Protein 6RY3 (pdb70)

Solvent-accessible surface area: 5047 Å² total; per-residue (Å²): 123,114,30,57,111,51,0,60,139,21,0,89,95,34,5,140,116,94,58,26,106,71,18,81,85,116,68,22,133,157,14,5,54,119,0,132,129,75,29,186,9,103,25,129,19,0,82,117,26,2,65,99,32,71,30,116,45,153,93,108,165,177,198,144,73

Foldseek 3Di:
DDQDPVLVVVLVCCCPVVVDQQDDLVVLVVSQVVSVVVHDDDSVNSRVVSVVVVVVVVVVPDPVD

Nearest PDB structures (foldseek):
  6ryl-assembly1_B  TM=9.679E-01  e=5.719E-09  Arabidopsis thaliana
  6ryd-assembly2_E  TM=9.735E-01  e=1.721E-08  Arabidopsis thaliana
  6ryd-assembly1_B  TM=9.921E-01  e=2.539E-08  Arabidopsis thaliana
  6ryl-assembly2_D  TM=9.632E-01  e=5.180E-08  Arabidopsis thaliana
  6ryi-assembly2_E  TM=9.804E-01  e=2.155E-07  Arabidopsis thaliana

Radius of gyration: 12.27 Å; Cα contacts (8 Å, |Δi|>4): 40; chains: 1; bounding box: 27×26×27 Å

Organism: Arabidopsis thaliana (NCBI:txid3702)

InterPro domains:
  IPR001356 Homeodomain [PF00046] (37-97)
  IPR001356 Homeodomain [PS50071] (32-98)
  IPR001356 Homeodomain [SM00389] (34-102)
  IPR001356 Homeodomain [cd00086] (37-99)
  IPR009057 Homedomain-like superfamily [SSF46689] (21-99)
  IPR044555 Protein WUSCHEL-like [PTHR45940] (14-267)

Secondary structure (DSSP, 8-state):
----HHHHHHHHHHHHHS--SS--HHHHHHHHHHHGGGS---HHHHHHHHHHHHHHHHHHTSTT-

B-factor: mean 19.61, std 9.99, range [6.64, 60.51]

Sequence (65 aa):
WTPTTEQIKILKELYYNNAIRSPTADQIQKKITARLRQFGKIEGKNVFYWFQNHKARERRQKKRFNG

Structure (mmCIF, N/CA/C/O backbone):
data_6RY3
#
_entry.id   6RY3
#
_cell.length_a   43.120
_cell.length_b   43.120
_cell.length_c   82.010
_cell.angle_alpha   90.000
_cell.angle_beta   90.000
_cell.angle_gamma   90.000
#
_symmetry.space_group_name_H-M   'P 41 21 2'
#
loop_
_entity.id
_entity.type
_entity.pdbx_description
1 polymer 'Protein WUSCHEL'
2 non-polymer 'SULFATE ION'
3 non-polymer 'ACETYL GROUP'
4 water water
#
loop_
_atom_site.group_PDB
_atom_site.id
_atom_site.type_symbol
_atom_site.label_atom_id
_atom_site.label_alt_id
_atom_site.label_comp_id
_atom_site.label_asym_id
_atom_site.label_entity_id
_atom_site.label_seq_id
_atom_site.pdbx_PDB_ins_code
_atom_site.Cartn_x
_atom_site.Cartn_y
_atom_site.Cartn_z
_atom_site.occupancy
_atom_site.B_iso_or_equiv
_atom_site.auth_seq_id
_atom_site.auth_comp_id
_atom_site.auth_asym_id
_atom_site.auth_atom_id
_atom_site.pdbx_PDB_model_num
ATOM 1 N N . TRP A 1 10 ? 4.642 5.095 11.427 1.00 32.01 39 TRP A N 1
ATOM 2 C CA . TRP A 1 10 ? 3.286 5.342 10.937 1.00 30.42 39 TRP A CA 1
ATOM 3 C C . TRP A 1 10 ? 3.338 5.750 9.483 1.00 31.58 39 TRP A C 1
ATOM 4 O O . TRP A 1 10 ? 4.098 6.634 9.111 1.00 31.63 39 TRP A O 1
ATOM 15 N N . THR A 1 11 ? 2.509 5.111 8.666 1.00 33.20 40 THR A N 1
ATOM 16 C CA . THR A 1 11 ? 2.306 5.517 7.283 1.00 35.14 40 THR A CA 1
ATOM 17 C C . THR A 1 11 ? 0.805 5.693 7.123 1.00 31.39 40 THR A C 1
ATOM 18 O O . THR A 1 11 ? 0.038 4.759 7.443 1.00 31.58 40 THR A O 1
ATOM 22 N N . PRO A 1 12 ? 0.323 6.870 6.712 1.00 28.77 41 PRO A N 1
ATOM 23 C CA . PRO A 1 12 ? -1.123 7.032 6.540 1.00 26.55 41 PRO A CA 1
ATOM 24 C C . PRO A 1 12 ? -1.631 6.077 5.473 1.00 25.94 41 PRO A C 1
ATOM 25 O O . PRO A 1 12 ? -0.925 5.748 4.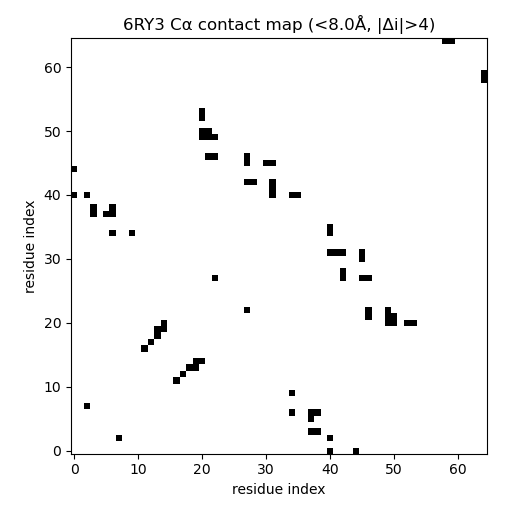515 1.00 27.69 41 PRO A O 1
ATOM 29 N N . THR A 1 13 ? -2.854 5.588 5.667 1.00 22.32 42 THR A N 1
ATOM 30 C CA . THR A 1 13 ? -3.535 4.886 4.583 1.00 21.78 42 THR A CA 1
ATOM 31 C C . THR A 1 13 ? -3.910 5.870 3.473 1.00 20.73 42 THR A C 1
ATOM 32 O O . THR A 1 13 ? -3.901 7.085 3.654 1.00 20.81 42 THR A O 1
ATOM 36 N N . THR A 1 14 ? -4.245 5.337 2.299 1.00 23.14 43 THR A N 1
ATOM 37 C CA . THR A 1 14 ? -4.618 6.244 1.215 1.00 24.89 43 THR A CA 1
ATOM 38 C C . THR A 1 14 ? -5.792 7.122 1.620 1.00 23.02 43 THR A C 1
ATOM 39 O O . THR A 1 14 ? -5.826 8.322 1.298 1.00 21.59 43 THR A O 1
ATOM 43 N N . GLU A 1 15 ? -6.765 6.551 2.335 1.00 20.49 44 GLU A N 1
ATOM 44 C CA . GLU A 1 15 ? -7.921 7.357 2.720 1.00 20.87 44 GLU A CA 1
ATOM 45 C C . GLU A 1 15 ? -7.546 8.425 3.741 1.00 15.46 44 GLU A C 1
ATOM 46 O O . GLU A 1 15 ? -8.065 9.553 3.697 1.00 14.87 44 GLU A O 1
ATOM 52 N N . GLN A 1 16 ? -6.645 8.094 4.673 1.00 13.48 45 GLN A N 1
ATOM 53 C CA . GLN A 1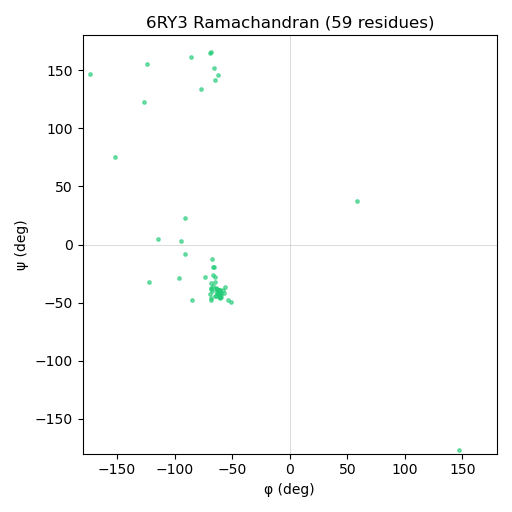 16 ? -6.178 9.110 5.614 1.00 11.75 45 GLN A CA 1
ATOM 54 C C . GLN A 1 16 ? -5.462 10.250 4.898 1.00 11.73 45 GLN A C 1
ATOM 55 O O . GLN A 1 16 ? -5.679 11.433 5.216 1.00 11.36 45 GLN A O 1
ATOM 61 N N . ILE A 1 17 ? -4.608 9.920 3.917 1.00 12.03 46 ILE A N 1
ATOM 62 C CA . ILE A 1 17 ? -3.921 10.959 3.151 1.00 13.43 46 ILE A CA 1
ATOM 63 C C . ILE A 1 17 ? -4.929 11.856 2.445 1.00 12.61 46 ILE A C 1
ATOM 64 O O . ILE A 1 17 ? -4.776 13.087 2.404 1.00 12.37 46 ILE A O 1
ATOM 69 N N . LYS A 1 18 ? -5.938 11.262 1.820 1.00 14.31 47 LYS A N 1
ATOM 70 C CA . LYS A 1 18 ? -6.919 12.081 1.128 1.00 14.61 47 LYS A CA 1
ATOM 71 C C . LYS A 1 18 ? -7.631 13.034 2.071 1.00 10.63 47 LYS A C 1
ATOM 72 O O . LYS A 1 18 ? -7.834 14.213 1.727 1.00 11.22 47 LYS A O 1
ATOM 78 N N . ILE A 1 19 ? -7.984 12.560 3.270 1.00 10.22 48 ILE A N 1
ATOM 79 C CA . ILE A 1 19 ? -8.618 13.457 4.243 1.00 9.43 48 ILE A CA 1
ATOM 80 C C . ILE A 1 19 ? -7.663 14.566 4.688 1.00 9.41 48 ILE A C 1
ATOM 81 O O . ILE A 1 19 ? -8.061 15.734 4.836 1.00 9.65 48 ILE A O 1
ATOM 86 N N . LEU A 1 20 ? -6.404 14.218 4.975 1.00 9.43 49 LEU A N 1
ATOM 87 C CA . LEU A 1 20 ? -5.422 15.217 5.390 1.00 8.00 49 LEU A CA 1
ATOM 88 C C . LEU A 1 20 ? -5.242 16.278 4.297 1.00 8.43 49 LEU A C 1
ATOM 89 O O . LEU A 1 20 ? -5.199 17.486 4.593 1.00 9.13 49 LEU A O 1
ATOM 94 N N . LYS A 1 21 ? -5.172 15.849 3.014 1.00 9.34 50 LYS A N 1
ATOM 95 C CA . LYS A 1 21 ? -5.043 16.828 1.930 1.00 10.18 50 LYS A CA 1
ATOM 96 C C . LYS A 1 21 ? -6.319 17.668 1.759 1.00 9.55 50 LYS A C 1
ATOM 97 O O . LYS A 1 21 ? -6.241 18.843 1.386 1.00 10.69 50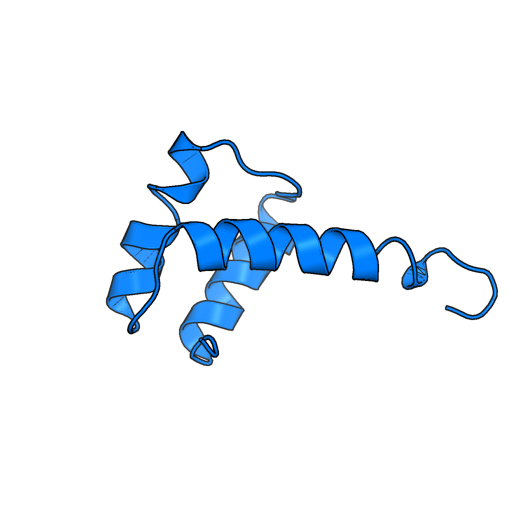 LYS A O 1
ATOM 103 N N . GLU A 1 22 ? -7.494 17.101 2.006 1.00 11.31 51 GLU A N 1
ATOM 104 C CA . GLU A 1 22 ? -8.709 17.917 2.019 1.00 11.66 51 GLU A CA 1
ATOM 105 C C . GLU A 1 22 ? -8.625 19.013 3.090 1.00 9.38 51 GLU A C 1
ATOM 106 O O . GLU A 1 22 ? -8.942 20.177 2.836 1.00 10.00 51 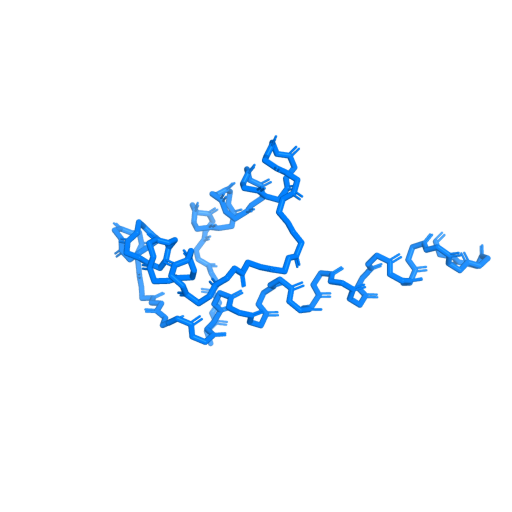GLU A O 1
ATOM 112 N N . LEU A 1 23 ? -8.199 18.670 4.306 1.00 9.58 52 LEU A N 1
ATOM 113 C CA . LEU A 1 23 ? -8.080 19.706 5.329 1.00 9.61 52 LEU A CA 1
ATOM 114 C C . LEU A 1 23 ? -7.038 20.745 4.929 1.00 8.95 52 LEU A C 1
ATOM 115 O O . LEU A 1 23 ? -7.211 21.953 5.174 1.00 9.81 52 LEU A O 1
ATOM 120 N N . TYR A 1 24 ? -5.940 20.286 4.321 1.00 7.81 53 TYR A N 1
ATOM 121 C CA . TYR A 1 24 ? -4.834 21.167 3.972 1.00 8.37 53 TYR A CA 1
ATOM 122 C C . TYR A 1 24 ? -5.235 22.132 2.858 1.00 8.50 53 TYR A C 1
ATOM 123 O O . TYR A 1 24 ? -4.958 23.338 2.932 1.00 9.60 53 TYR A O 1
ATOM 132 N N . TYR A 1 25 ? -5.886 21.634 1.810 1.00 8.77 54 TYR A N 1
ATOM 133 C CA . TYR A 1 25 ? -6.188 22.463 0.644 1.00 9.53 54 TYR A CA 1
ATOM 134 C C . TYR A 1 25 ? -7.582 23.065 0.668 1.00 10.31 54 TYR A C 1
ATOM 135 O O . TYR A 1 25 ? -7.790 24.134 0.085 1.00 12.94 54 TYR A O 1
ATOM 144 N N . ASN A 1 26 ? -8.566 22.424 1.300 1.00 11.19 55 ASN A N 1
ATOM 145 C CA . ASN A 1 26 ? -9.889 23.050 1.344 1.00 11.98 55 ASN A CA 1
ATOM 146 C C . ASN A 1 26 ? -9.982 24.039 2.498 1.00 14.94 55 ASN A C 1
ATOM 147 O O . ASN A 1 26 ? -10.539 25.123 2.340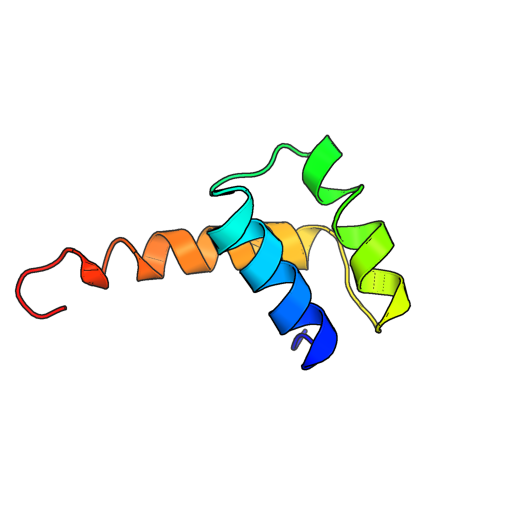 1.00 17.31 55 ASN A O 1
ATOM 152 N N . ASN A 1 27 ? -9.550 23.647 3.698 1.00 13.89 56 ASN A N 1
ATOM 153 C CA . ASN A 1 27 ? -9.659 24.537 4.841 1.00 13.45 56 ASN A CA 1
ATOM 154 C C . ASN A 1 27 ? -8.429 25.390 5.013 1.00 11.79 56 ASN A C 1
ATOM 155 O O . ASN A 1 27 ? -8.446 26.297 5.850 1.00 12.81 56 ASN A O 1
ATOM 160 N N . ALA A 1 28 ? -7.376 25.126 4.239 1.00 11.48 57 ALA A N 1
ATOM 161 C CA . ALA A 1 28 ? -6.142 25.894 4.309 1.00 11.96 57 ALA A CA 1
ATOM 162 C C . ALA A 1 28 ? -5.544 25.837 5.710 1.00 11.88 57 ALA A C 1
ATOM 163 O O . ALA A 1 28 ? -4.961 26.809 6.209 1.00 13.53 57 ALA A O 1
ATOM 165 N N . ILE A 1 29 ? -5.656 24.672 6.344 1.00 10.45 58 ILE A N 1
ATOM 166 C CA . ILE A 1 29 ? -5.036 24.474 7.651 1.00 12.06 58 ILE A CA 1
ATOM 167 C C . ILE A 1 29 ? -3.540 24.256 7.460 1.00 13.83 58 ILE A C 1
ATOM 168 O O . ILE A 1 29 ? -3.118 23.410 6.664 1.00 13.77 58 ILE A O 1
ATOM 173 N N . ARG A 1 30 ? -2.736 24.950 8.271 1.00 12.78 59 ARG A N 1
ATOM 174 C CA . ARG A 1 30 ? -1.284 24.857 8.236 1.00 13.33 59 ARG A CA 1
ATOM 175 C C . ARG A 1 30 ? -0.693 24.432 9.561 1.00 12.72 59 ARG A C 1
ATOM 176 O O . ARG A 1 30 ? 0.354 23.768 9.572 1.00 13.33 59 ARG A O 1
ATOM 184 N N . SER A 1 31 ? -1.320 24.801 10.672 1.00 13.67 60 SER A N 1
ATOM 185 C CA . SER A 1 31 ? -0.728 24.607 11.997 1.00 14.67 60 SER A CA 1
ATOM 186 C C . SER A 1 31 ? -1.876 24.458 12.964 1.00 12.94 60 SER A C 1
ATOM 187 O O . SER A 1 31 ? -2.217 25.389 13.707 1.00 16.01 60 SER A O 1
ATOM 190 N N . PRO A 1 32 ? -2.526 23.298 12.964 1.00 12.43 61 PRO A N 1
ATOM 191 C CA . PRO A 1 32 ? -3.786 23.163 13.689 1.00 11.71 61 PRO A CA 1
ATOM 192 C C . PRO A 1 32 ? -3.594 23.312 15.189 1.00 12.33 61 PRO A C 1
ATOM 193 O O . PRO A 1 32 ? -2.545 22.974 15.758 1.00 12.83 61 PRO A O 1
ATOM 197 N N . THR A 1 33 ? -4.651 23.776 15.837 1.00 12.54 62 THR A N 1
ATOM 198 C CA . THR A 1 33 ? -4.637 23.806 17.294 1.00 12.31 62 THR A CA 1
ATOM 199 C C . THR A 1 33 ? -4.662 22.388 17.866 1.00 12.02 62 THR A C 1
ATOM 200 O O . THR A 1 33 ? -4.987 21.397 17.190 1.00 11.97 62 THR A O 1
ATOM 204 N N . ALA A 1 34 ? -4.355 22.282 19.155 1.00 13.91 63 ALA A N 1
ATOM 205 C CA . ALA A 1 34 ? -4.346 20.961 19.763 1.00 13.71 63 ALA A CA 1
ATOM 206 C C . ALA A 1 34 ? -5.742 20.337 19.762 1.00 13.46 63 ALA A C 1
ATOM 207 O O . ALA A 1 34 ? -5.892 19.122 19.527 1.00 13.91 63 ALA A O 1
ATOM 209 N N . ASP A 1 35 ? -6.780 21.156 19.983 1.00 15.03 64 ASP A N 1
ATOM 210 C CA . ASP A 1 35 ? -8.158 20.669 19.900 1.00 16.84 64 ASP A CA 1
ATOM 211 C C . ASP A 1 35 ? -8.480 20.193 18.488 1.00 13.89 64 ASP A C 1
ATOM 212 O O . ASP A 1 35 ? -9.167 19.178 18.301 1.00 15.16 64 ASP A O 1
ATOM 217 N N . GLN A 1 36 ? -8.031 20.942 17.469 1.00 12.27 65 GLN A N 1
ATOM 218 C CA . GLN A 1 36 ? -8.233 20.483 16.093 1.00 11.43 65 GLN A CA 1
ATOM 219 C C . GLN A 1 36 ? -7.535 19.161 15.873 1.00 10.90 65 GLN A C 1
ATOM 220 O O . GLN A 1 36 ? -8.096 18.262 15.249 1.00 11.03 65 GLN A O 1
ATOM 226 N N . ILE A 1 37 ? -6.290 19.028 16.339 1.00 11.10 66 ILE A N 1
ATOM 227 C CA . ILE A 1 37 ? -5.593 17.755 16.160 1.00 11.71 66 ILE A CA 1
ATOM 228 C C . ILE A 1 37 ? -6.385 16.604 16.781 1.00 11.54 66 ILE A C 1
ATOM 229 O O . ILE A 1 37 ? -6.497 15.527 16.194 1.00 11.57 66 ILE A O 1
ATOM 234 N N . GLN A 1 38 ? -6.970 16.803 17.969 1.00 12.16 67 GLN A N 1
ATOM 235 C CA . GLN A 1 38 ? -7.761 15.715 18.548 1.00 13.16 67 GLN A CA 1
ATOM 236 C C . GLN A 1 38 ? -8.952 15.342 17.659 1.00 14.36 67 GLN A C 1
ATOM 237 O O . GLN A 1 38 ? -9.218 14.151 17.428 1.00 14.63 67 GLN A O 1
ATOM 243 N N . LYS A 1 39 ? -9.661 16.351 17.127 1.00 14.10 68 LYS A N 1
ATOM 244 C CA A LYS A 1 39 ? -10.823 16.077 16.280 0.48 14.72 68 LYS A CA 1
ATOM 2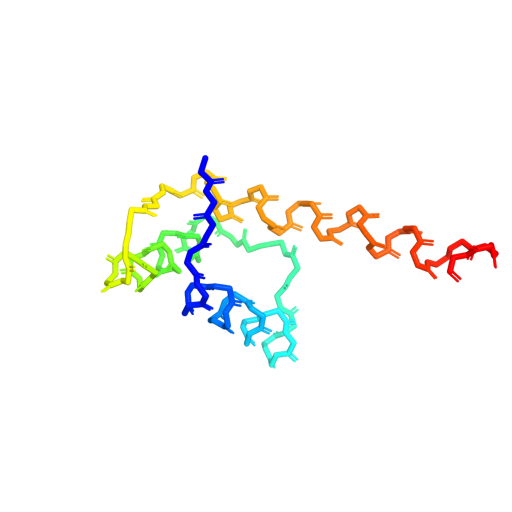45 C CA B LYS A 1 39 ? -10.824 16.075 16.278 0.52 14.39 68 LYS A CA 1
ATOM 246 C C . LYS A 1 39 ? -10.413 15.429 14.953 1.00 13.52 68 LYS A C 1
ATOM 247 O O . LYS A 1 39 ? -11.073 14.481 14.461 1.00 14.60 68 LYS A O 1
ATOM 258 N N . ILE A 1 40 ? -9.317 15.903 14.360 1.00 12.11 69 ILE A N 1
ATOM 259 C CA . ILE A 1 40 ? -8.854 15.314 13.113 1.00 9.94 69 ILE A CA 1
ATOM 260 C C . ILE A 1 40 ? -8.444 13.864 13.331 1.00 10.56 69 ILE A C 1
ATOM 261 O O . ILE A 1 40 ? -8.766 12.980 12.527 1.00 12.27 69 ILE A O 1
ATOM 266 N N . THR A 1 41 ? -7.716 13.604 14.417 1.00 9.68 70 THR A N 1
ATOM 267 C CA . THR A 1 41 ? -7.281 12.252 14.707 1.00 10.43 70 THR A CA 1
ATOM 268 C C . THR A 1 41 ? -8.482 11.340 14.874 1.00 11.34 70 THR A C 1
ATOM 269 O O . THR A 1 41 ? -8.454 10.190 14.436 1.00 12.42 70 THR A O 1
ATOM 273 N N . ALA A 1 42 ? -9.549 11.833 15.523 1.00 11.45 71 ALA A N 1
ATOM 274 C CA . ALA A 1 42 ? -10.705 10.975 15.754 1.00 13.10 71 ALA A CA 1
ATOM 275 C C . ALA A 1 42 ? -11.327 10.551 14.431 1.00 14.52 71 ALA A C 1
ATOM 276 O O . ALA A 1 42 ? -11.718 9.386 14.254 1.00 16.47 71 ALA A O 1
ATOM 278 N N . ARG A 1 43 ? -11.404 11.476 13.480 1.00 13.47 72 ARG A N 1
ATOM 279 C CA . ARG A 1 43 ? -11.942 11.096 12.170 1.00 12.37 72 ARG A CA 1
ATOM 280 C C . ARG A 1 43 ? -10.993 10.151 11.425 1.00 13.65 72 ARG A C 1
ATOM 281 O O . ARG A 1 43 ? -11.431 9.143 10.849 1.00 14.69 72 A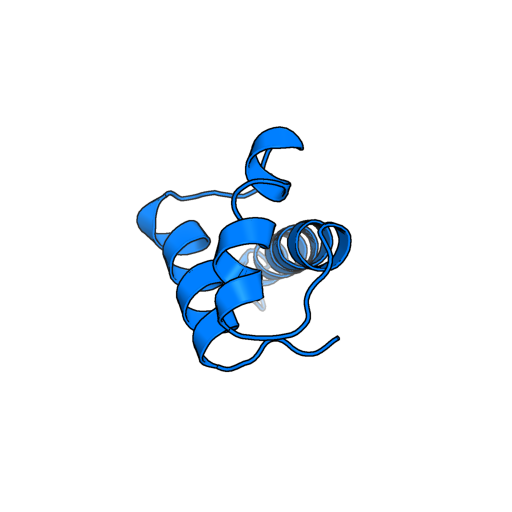RG A O 1
ATOM 289 N N . LEU A 1 44 ? -9.686 10.430 11.460 1.00 11.72 73 LEU A N 1
ATOM 290 C CA . LEU A 1 44 ? -8.749 9.580 10.725 1.00 11.61 73 LEU A CA 1
ATOM 291 C C . LEU A 1 44 ? -8.688 8.180 11.317 1.00 11.74 73 LEU A C 1
ATOM 292 O O . LEU A 1 44 ? -8.459 7.208 10.577 1.00 12.98 73 LEU A O 1
ATOM 297 N N . ARG A 1 45 ? -8.982 8.042 12.611 1.00 13.46 74 ARG A N 1
ATOM 298 C CA . ARG A 1 45 ? -8.940 6.719 13.223 1.00 15.24 74 ARG A CA 1
ATOM 299 C C . ARG A 1 45 ? -10.026 5.794 12.674 1.00 15.14 74 ARG A C 1
ATOM 300 O O . ARG A 1 45 ? -9.904 4.570 12.790 1.00 16.73 74 ARG A O 1
ATOM 308 N N . GLN A 1 46 ? -11.067 6.342 12.063 1.00 15.48 75 GLN A N 1
ATOM 309 C CA . GLN A 1 46 ? -12.048 5.476 11.424 1.00 18.12 75 GLN A CA 1
ATOM 310 C C . GLN A 1 46 ? -11.485 4.745 10.210 1.00 20.35 75 GLN A C 1
ATOM 311 O O . GLN A 1 46 ? -12.142 3.815 9.712 1.00 24.18 75 GLN A O 1
ATOM 317 N N . PHE A 1 47 ? -10.304 5.136 9.719 1.00 18.81 76 PHE A N 1
ATOM 318 C CA . PHE A 1 47 ? -9.676 4.524 8.550 1.00 19.89 76 PHE A CA 1
ATOM 319 C C . PHE A 1 47 ? -8.374 3.800 8.870 1.00 22.04 76 PHE A C 1
ATOM 320 O O . PHE A 1 47 ? -7.724 3.284 7.957 1.00 26.47 76 PHE A O 1
ATOM 328 N N . GLY A 1 48 ? -8.002 3.701 10.122 1.00 19.69 77 GLY A N 1
ATOM 329 C CA . GLY A 1 48 ? -6.825 2.927 10.465 1.00 19.50 77 GLY A CA 1
ATOM 330 C C . GLY A 1 48 ? -6.099 3.520 11.654 1.00 19.84 77 GLY A C 1
ATOM 331 O O . GLY A 1 48 ? -6.523 4.514 12.247 1.00 18.79 77 GLY A O 1
ATOM 332 N N . LYS A 1 49 ? -4.965 2.891 11.979 1.00 21.95 78 LYS A N 1
ATOM 333 C CA . LYS A 1 49 ? -4.194 3.312 13.135 1.00 23.95 78 LYS A CA 1
ATOM 334 C C . LYS A 1 49 ? -3.660 4.709 12.915 1.00 21.42 78 LYS A C 1
ATOM 335 O O . LYS A 1 49 ? -3.257 5.076 11.802 1.00 22.69 78 LYS A O 1
ATOM 341 N N . ILE A 1 50 ? -3.667 5.491 13.989 1.00 17.63 79 ILE A N 1
ATOM 342 C CA . ILE A 1 50 ? -3.160 6.852 13.959 1.00 16.16 79 ILE A CA 1
ATOM 343 C C . ILE A 1 50 ? -3.162 7.405 15.374 1.00 16.25 79 ILE A C 1
ATOM 344 O O . ILE A 1 50 ? -4.032 7.063 16.169 1.00 19.05 79 ILE A O 1
ATOM 349 N N . GLU A 1 51 ? -2.201 8.261 15.691 1.00 15.72 80 GLU A N 1
ATOM 350 C CA . GLU A 1 51 ? -2.111 8.940 16.973 1.00 15.57 80 GLU A CA 1
ATOM 351 C C . GLU A 1 51 ? -2.060 10.445 16.702 1.00 13.75 80 GLU A C 1
ATOM 352 O O . GLU A 1 51 ? -1.645 10.881 15.625 1.00 12.79 80 GLU A O 1
ATOM 358 N N . GLY A 1 52 ? -2.471 11.248 17.680 1.00 11.71 81 GLY A N 1
ATOM 359 C CA . GLY A 1 52 ? -2.481 12.693 17.461 1.00 10.51 81 GLY A CA 1
ATOM 360 C C . GLY A 1 52 ? -1.131 13.274 17.041 1.00 7.43 81 GLY A C 1
ATOM 361 O O . GLY A 1 52 ? -1.065 14.189 16.208 1.00 9.41 81 GLY A O 1
ATOM 362 N N . LYS A 1 53 ? -0.021 12.750 17.582 1.00 8.44 82 LYS A N 1
ATOM 363 C CA . LYS A 1 53 ? 1.266 13.310 17.176 1.00 9.50 82 LYS A CA 1
ATOM 364 C C . LYS A 1 53 ? 1.545 13.069 15.692 1.00 9.92 82 LYS A C 1
ATOM 365 O O . LYS A 1 53 ? 2.244 13.868 15.052 1.00 10.80 82 LYS A O 1
ATOM 371 N N . ASN A 1 54 ? 0.990 11.989 15.110 1.00 9.69 83 ASN A N 1
ATOM 372 C CA . ASN A 1 54 ? 1.151 11.743 13.673 1.00 11.05 83 ASN A CA 1
ATOM 373 C C . ASN A 1 54 ? 0.536 12.878 12.849 1.00 10.02 83 ASN A C 1
ATOM 374 O O . ASN A 1 54 ? 1.091 13.292 11.811 1.00 12.26 83 ASN A O 1
ATOM 379 N N . VAL A 1 55 ? -0.622 13.387 13.294 1.00 10.29 84 VAL A N 1
ATOM 380 C CA . VAL A 1 55 ? -1.263 14.506 12.607 1.00 9.77 84 VAL A CA 1
ATOM 381 C C . VAL A 1 55 ? -0.432 15.775 12.783 1.00 9.14 84 VAL A C 1
ATOM 382 O O . VAL A 1 55 ? -0.164 16.506 11.820 1.00 10.57 84 VAL A O 1
ATOM 386 N N . PHE A 1 56 ? -0.022 16.058 14.029 1.00 8.64 85 PHE A N 1
ATOM 387 C CA . PHE A 1 56 ? 0.834 17.215 14.256 1.00 9.58 85 PHE A CA 1
ATOM 388 C C . PHE A 1 56 ? 2.044 17.213 13.308 1.00 10.06 85 PHE A C 1
ATOM 389 O O . PHE A 1 56 ? 2.348 18.223 12.645 1.00 11.06 85 PHE A O 1
ATOM 397 N N . TYR A 1 57 ? 2.756 16.073 13.221 1.00 8.67 86 TYR A N 1
ATOM 398 C CA . TYR A 1 57 ? 3.968 16.044 12.407 1.00 9.63 86 TYR A CA 1
ATOM 399 C C . TYR A 1 57 ? 3.651 16.043 10.923 1.00 8.92 86 TYR A C 1
ATOM 400 O O . TYR A 1 57 ? 4.462 16.522 10.132 1.00 11.13 86 TYR A O 1
ATOM 409 N N . TRP A 1 58 ? 2.499 15.516 10.505 1.00 10.01 87 TRP A N 1
ATOM 410 C CA . TRP A 1 58 ? 2.133 15.589 9.075 1.00 9.63 87 TRP A CA 1
ATOM 411 C C . TRP A 1 58 ? 2.039 17.047 8.624 1.00 9.30 87 TRP A C 1
ATOM 412 O O . TRP A 1 58 ? 2.588 17.439 7.569 1.00 9.82 87 TRP A O 1
ATOM 423 N N . PHE A 1 59 ? 1.374 17.888 9.446 1.00 8.47 88 PHE A N 1
ATOM 424 C CA . PHE A 1 59 ? 1.303 19.315 9.105 1.00 6.64 88 PHE A CA 1
ATOM 425 C C . PHE A 1 59 ? 2.679 19.992 9.228 1.00 9.97 88 PHE A C 1
ATOM 426 O O . PHE A 1 59 ? 3.049 20.814 8.373 1.00 10.68 88 PHE A O 1
ATOM 434 N N . GLN A 1 60 ? 3.479 19.626 10.233 1.00 10.29 89 GLN A N 1
ATOM 435 C CA . GLN A 1 60 ? 4.833 20.194 10.321 1.00 12.36 89 GLN A CA 1
ATOM 436 C C . GLN A 1 60 ? 5.684 19.849 9.101 1.00 11.27 89 GLN A C 1
ATOM 437 O O . GLN A 1 60 ? 6.425 20.702 8.575 1.00 13.24 89 GLN A O 1
ATOM 443 N N . ASN A 1 61 ? 5.601 18.598 8.639 1.00 11.81 90 ASN A N 1
ATOM 444 C CA . ASN A 1 61 ? 6.381 18.197 7.479 1.00 12.86 90 ASN A CA 1
ATOM 445 C C . ASN A 1 61 ? 5.950 18.974 6.238 1.00 11.07 90 ASN A C 1
ATOM 446 O O . ASN A 1 61 ? 6.781 19.397 5.409 1.00 12.76 90 ASN A O 1
ATOM 451 N N . HIS A 1 62 ? 4.645 19.205 6.112 1.00 11.08 91 HIS A N 1
ATOM 452 C CA . HIS A 1 62 ? 4.205 20.031 4.986 1.00 11.70 91 HIS A CA 1
ATOM 453 C C . HIS A 1 62 ? 4.706 21.466 5.074 1.00 12.00 91 HIS A C 1
ATOM 454 O O . HIS A 1 62 ? 4.930 22.089 4.028 1.00 12.53 91 HIS A O 1
ATOM 461 N N . LYS A 1 63 ? 4.864 22.030 6.267 1.00 11.83 92 LYS A N 1
ATOM 462 C CA . LYS A 1 63 ? 5.448 23.376 6.319 1.00 12.62 92 LYS A CA 1
ATOM 463 C C . LYS A 1 63 ? 6.848 23.373 5.744 1.00 13.52 92 LYS A C 1
ATOM 464 O O . LYS A 1 63 ? 7.248 24.310 5.036 1.00 14.55 92 LYS A O 1
ATOM 470 N N . ALA A 1 64 ? 7.609 22.324 6.032 1.00 14.54 93 ALA A N 1
ATOM 471 C CA . ALA A 1 64 ? 8.965 22.266 5.470 1.00 16.56 93 ALA A CA 1
ATOM 472 C C . ALA A 1 64 ? 8.932 22.111 3.954 1.00 15.88 93 ALA A C 1
ATOM 473 O O . ALA A 1 64 ? 9.781 22.656 3.232 1.00 16.17 93 ALA A O 1
ATOM 475 N N . ARG A 1 65 ? 7.952 21.371 3.453 1.00 13.83 94 ARG A N 1
ATOM 476 C CA . ARG A 1 65 ? 7.839 21.196 2.012 1.00 14.41 94 ARG A CA 1
ATOM 477 C C . ARG A 1 65 ? 7.463 22.514 1.334 1.00 14.68 94 ARG A C 1
ATOM 478 O O . ARG A 1 65 ? 7.990 22.838 0.260 1.00 14.82 94 ARG A O 1
ATOM 486 N N . GLU A 1 66 ? 6.560 23.294 1.942 1.00 12.96 95 GLU A N 1
ATOM 487 C CA . GLU A 1 66 ? 6.226 24.606 1.367 1.00 12.97 95 GLU A CA 1
ATOM 488 C C . GLU A 1 66 ? 7.454 25.510 1.311 1.00 13.71 95 GLU A C 1
ATOM 489 O O . GLU A 1 66 ? 7.657 26.243 0.329 1.00 13.37 95 GLU A O 1
ATOM 495 N N A ARG A 1 67 ? 8.286 25.470 2.360 0.49 14.36 96 ARG A N 1
ATOM 496 N N B ARG A 1 67 ? 8.309 25.457 2.330 0.51 14.48 96 ARG A N 1
ATOM 497 C CA A ARG A 1 67 ? 9.505 26.265 2.330 0.49 14.53 96 ARG A CA 1
ATOM 498 C CA B ARG A 1 67 ? 9.500 26.291 2.294 0.51 14.73 96 ARG A CA 1
ATOM 499 C C A ARG A 1 67 ? 10.386 25.872 1.154 0.49 14.52 96 ARG A C 1
ATOM 500 C C B ARG A 1 67 ? 10.419 25.874 1.159 0.51 14.76 96 ARG A C 1
ATOM 501 O O A ARG A 1 67 ? 10.927 26.745 0.466 0.49 14.62 96 ARG A O 1
ATOM 502 O O B ARG A 1 67 ? 11.019 26.733 0.503 0.51 15.15 96 ARG A O 1
ATOM 517 N N . GLN A 1 68 ? 10.532 24.562 0.906 1.00 14.94 97 GLN A N 1
ATOM 518 C CA . GLN A 1 68 ? 11.345 24.102 -0.227 1.00 14.93 97 GLN A CA 1
ATOM 519 C C . GLN A 1 68 ? 10.764 24.600 -1.554 1.00 13.91 97 GLN A C 1
ATOM 520 O O . GLN A 1 68 ? 11.504 25.055 -2.447 1.00 14.98 97 GLN A O 1
ATOM 526 N N . LYS A 1 69 ? 9.433 24.549 -1.691 1.00 14.32 98 LYS A N 1
ATOM 527 C CA . LYS A 1 69 ? 8.798 24.970 -2.949 1.00 13.88 98 LYS A CA 1
ATOM 528 C C . LYS A 1 69 ? 8.968 26.453 -3.210 1.00 15.35 98 LYS A C 1
ATOM 529 O O . LYS A 1 69 ? 8.844 26.891 -4.362 1.00 19.07 98 LYS A O 1
ATOM 535 N N . LYS A 1 70 ? 9.281 27.225 -2.180 1.00 14.33 99 LYS A N 1
ATOM 536 C CA . LYS A 1 70 ? 9.484 28.661 -2.328 1.00 12.58 99 LYS A CA 1
ATOM 537 C C . LYS A 1 70 ? 10.9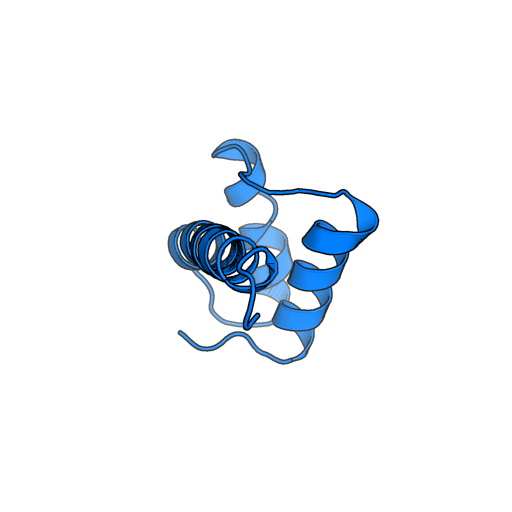37 29.059 -2.535 1.00 14.48 99 LYS A C 1
ATOM 538 O O . LYS A 1 70 ? 11.237 30.258 -2.645 1.00 17.18 99 LYS A O 1
ATOM 544 N N . ARG A 1 71 ? 11.852 28.107 -2.624 1.00 14.72 100 ARG A N 1
ATOM 545 C CA . ARG A 1 71 ? 13.225 28.448 -2.940 1.00 15.63 100 ARG A CA 1
ATOM 546 C C . ARG A 1 71 ? 13.402 28.530 -4.460 1.00 15.10 100 ARG A C 1
ATOM 547 O O . ARG A 1 71 ? 12.579 28.028 -5.231 1.00 17.13 100 ARG A O 1
ATOM 555 N N . PHE A 1 72 ? 14.478 29.187 -4.887 1.00 13.77 101 PHE A N 1
ATOM 556 C CA . PHE A 1 72 ? 14.689 29.385 -6.322 1.00 14.02 101 PHE A CA 1
ATOM 557 C C . PHE A 1 72 ? 14.645 28.066 -7.089 1.00 18.29 101 PHE A C 1
ATOM 558 O O . PHE A 1 72 ? 13.976 27.953 -8.122 1.00 20.15 101 PHE A O 1
ATOM 566 N N . ASN A 1 73 ? 15.360 27.055 -6.606 1.00 22.13 102 ASN A N 1
ATOM 567 C CA . ASN A 1 73 ? 15.386 25.798 -7.334 1.00 26.88 102 ASN A CA 1
ATOM 568 C C . ASN A 1 73 ? 14.301 24.824 -6.898 1.00 27.90 102 ASN A C 1
ATOM 569 O O . ASN A 1 73 ? 14.440 23.621 -7.142 1.00 30.26 102 ASN A O 1
ATOM 574 N N . GLY A 1 74 ? 13.211 25.314 -6.311 1.00 26.78 103 GLY A N 1
ATOM 575 C CA . GLY A 1 74 ? 12.147 24.461 -5.795 1.00 29.91 103 GLY A CA 1
ATOM 576 C C . GLY A 1 74 ? 10.967 24.234 -6.730 1.00 33.71 103 GLY A C 1
ATOM 577 O O . GLY A 1 74 ? 10.964 24.694 -7.888 1.00 35.46 103 GLY A O 1
#

GO terms:
  GO:0005515 protein binding (F, IPI)
  GO:0006355 regulation of DNA-templated transcription (P, TAS)
  GO:0019827 stem cell population maintenance (P, IMP)
  GO:0090506 axillary shoot meristem initiation (P, IMP)
  GO:0048653 anther development (P, IMP)
  GO:0080166 stomium development (P, IMP)
  GO:0000976 transcription cis-regulatory region binding (F, IPI)
  GO:0003700 DNA-binding transcription factor activity (F, TAS)